Protein AF-R7TIF7-F1 (afdb_monomer_lite)

InterPro domains:
  IPR007759 ASXL, HARE-HTH domain [PF05066] (17-87)
  IPR007759 ASXL, HARE-HTH domain [PS51913] (17-91)
  IPR024811 Polycomb protein ASX/ASX-like [PTHR13578] (11-88)

pLDDT: mean 75.91, std 18.0, range [38.22, 93.62]

Organism: Capitella teleta (NCBI:txid283909)

Structure (mmCIF, N/CA/C/O backbone):
data_AF-R7TIF7-F1
#
_entry.id   AF-R7TIF7-F1
#
loop_
_atom_site.group_PDB
_atom_site.id
_atom_site.type_symbol
_atom_site.label_atom_id
_atom_site.label_alt_id
_atom_site.label_comp_id
_atom_site.label_asym_id
_atom_site.label_entity_id
_atom_site.label_seq_id
_atom_site.pdbx_PDB_ins_code
_atom_site.Cartn_x
_atom_site.Cartn_y
_atom_site.Cartn_z
_atom_site.occupancy
_atom_site.B_iso_or_equiv
_atom_site.auth_seq_id
_atom_site.auth_comp_id
_atom_site.auth_asym_id
_atom_site.a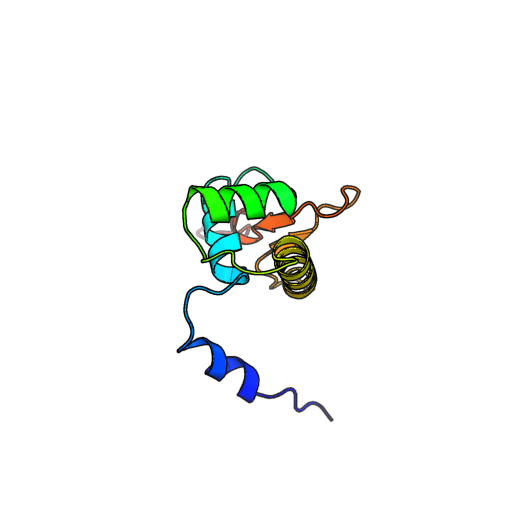uth_atom_id
_atom_site.pdbx_PDB_model_num
ATOM 1 N N . MET A 1 1 ? 29.038 -12.414 1.277 1.00 45.12 1 MET A N 1
ATOM 2 C CA . MET A 1 1 ? 28.401 -11.341 2.071 1.00 45.12 1 MET A CA 1
ATOM 3 C C . MET A 1 1 ? 26.908 -11.377 1.807 1.00 45.12 1 MET A C 1
ATOM 5 O O . MET A 1 1 ? 26.521 -11.004 0.714 1.00 45.12 1 MET A O 1
ATOM 9 N N . GLN A 1 2 ? 26.090 -11.859 2.742 1.00 38.22 2 GLN A N 1
ATOM 10 C CA . GLN A 1 2 ? 24.638 -11.639 2.729 1.00 38.22 2 GLN A CA 1
ATOM 11 C C . GLN A 1 2 ? 24.190 -11.531 4.187 1.00 38.22 2 GLN A C 1
ATOM 13 O O . GLN A 1 2 ? 24.024 -12.531 4.876 1.00 38.22 2 GLN A O 1
ATOM 18 N N . ALA A 1 3 ? 24.118 -10.301 4.684 1.00 45.34 3 ALA A N 1
ATOM 19 C CA . ALA A 1 3 ? 23.619 -9.981 6.014 1.00 45.34 3 ALA A CA 1
ATOM 20 C C . ALA A 1 3 ? 22.576 -8.869 5.870 1.00 45.34 3 ALA A C 1
ATOM 22 O O . ALA A 1 3 ? 22.795 -7.738 6.292 1.00 45.34 3 ALA A O 1
ATOM 23 N N . GLU A 1 4 ? 21.439 -9.176 5.246 1.00 44.75 4 GLU A N 1
ATOM 24 C CA . GLU A 1 4 ? 20.278 -8.282 5.266 1.00 44.75 4 GLU A CA 1
ATOM 25 C C . GLU A 1 4 ? 19.472 -8.508 6.554 1.00 44.75 4 GLU A C 1
ATOM 27 O O . GLU A 1 4 ? 18.540 -9.298 6.647 1.00 44.75 4 GLU A O 1
ATOM 32 N N . SER A 1 5 ? 19.964 -7.840 7.601 1.00 42.50 5 SER A N 1
ATOM 33 C CA . SER A 1 5 ? 19.221 -7.169 8.673 1.00 42.50 5 SER A CA 1
ATOM 34 C C . SER A 1 5 ? 17.869 -7.767 9.116 1.00 42.50 5 SER A C 1
ATOM 36 O O . SER A 1 5 ? 16.785 -7.335 8.730 1.00 42.50 5 SER A O 1
ATOM 38 N N . LEU A 1 6 ? 17.920 -8.635 10.133 1.00 51.50 6 LEU A N 1
ATOM 39 C CA . LEU A 1 6 ? 16.785 -8.954 11.019 1.00 51.50 6 LEU A CA 1
ATOM 40 C C . LEU A 1 6 ? 16.240 -7.729 11.798 1.00 51.50 6 LEU A C 1
ATOM 42 O O . LEU A 1 6 ? 15.205 -7.837 12.464 1.00 51.50 6 LEU A O 1
ATOM 46 N N . LYS A 1 7 ? 16.907 -6.562 11.737 1.00 46.78 7 LYS A N 1
ATOM 47 C CA . LYS A 1 7 ? 16.500 -5.343 12.460 1.00 46.78 7 LYS A CA 1
ATOM 48 C C . LYS A 1 7 ? 15.252 -4.684 11.868 1.00 46.78 7 LYS A C 1
ATOM 50 O O . LYS A 1 7 ? 14.493 -4.075 12.620 1.00 46.78 7 LYS A O 1
ATOM 55 N N . ASP A 1 8 ? 14.956 -4.896 10.589 1.00 47.06 8 ASP A N 1
ATOM 56 C CA . ASP A 1 8 ? 13.777 -4.313 9.933 1.00 47.06 8 ASP A CA 1
ATOM 57 C C . ASP A 1 8 ? 12.466 -5.012 10.325 1.00 47.06 8 ASP A C 1
ATOM 59 O O . ASP A 1 8 ? 11.394 -4.402 10.375 1.00 47.06 8 ASP A O 1
ATOM 63 N N . ARG A 1 9 ? 12.541 -6.297 10.698 1.00 50.03 9 ARG A N 1
ATOM 64 C CA . ARG A 1 9 ? 11.364 -7.107 11.049 1.00 50.03 9 ARG A CA 1
ATOM 65 C C . ARG A 1 9 ? 10.734 -6.695 12.386 1.00 50.03 9 ARG A C 1
ATOM 67 O O . ARG A 1 9 ? 9.528 -6.861 12.563 1.00 50.03 9 ARG A O 1
ATOM 74 N N . ASN A 1 10 ? 11.522 -6.133 13.310 1.00 41.56 10 ASN A N 1
ATOM 75 C CA . ASN A 1 10 ? 11.091 -5.805 14.678 1.00 41.56 10 ASN A CA 1
ATOM 76 C C . ASN A 1 10 ? 10.548 -4.376 14.867 1.00 41.56 10 ASN A C 1
ATOM 78 O O . ASN A 1 10 ? 9.880 -4.113 15.866 1.00 41.56 10 ASN A O 1
ATOM 82 N N . LEU A 1 11 ? 10.726 -3.470 13.899 1.00 48.81 11 LEU A N 1
ATOM 83 C CA . LEU A 1 11 ? 10.076 -2.148 13.924 1.00 48.81 11 LEU A CA 1
ATOM 84 C C . LEU A 1 11 ? 8.566 -2.219 13.614 1.00 48.81 11 LEU A C 1
ATOM 86 O O . LEU A 1 11 ? 7.833 -1.268 13.879 1.00 48.81 11 LEU A O 1
ATOM 90 N N . ARG A 1 12 ? 8.086 -3.365 13.107 1.00 50.69 12 ARG A N 1
ATOM 91 C CA . ARG A 1 12 ? 6.690 -3.612 12.699 1.00 50.69 12 ARG A CA 1
ATOM 92 C C . ARG A 1 12 ? 5.673 -3.690 13.848 1.00 50.69 12 ARG A C 1
ATOM 94 O O . ARG A 1 12 ? 4.486 -3.776 13.572 1.00 50.69 12 ARG A O 1
ATOM 101 N N . LYS A 1 13 ? 6.090 -3.691 15.121 1.00 46.62 13 LYS A N 1
ATOM 102 C CA . LYS A 1 13 ? 5.198 -4.053 16.245 1.00 46.62 13 LYS A CA 1
ATOM 103 C C . LYS A 1 13 ? 4.682 -2.902 17.124 1.00 46.62 13 LYS A C 1
ATOM 105 O O . LYS A 1 13 ? 3.959 -3.189 18.070 1.00 46.62 13 L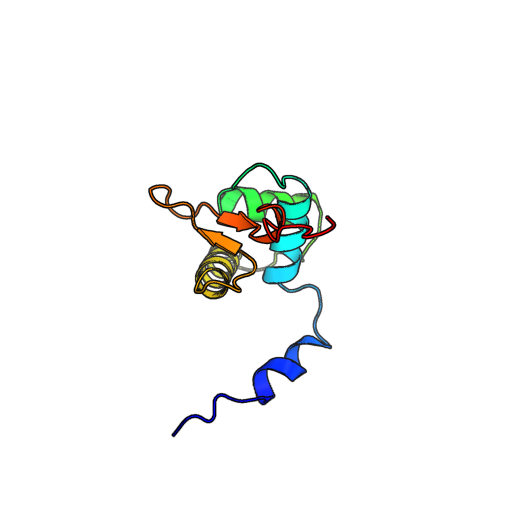YS A O 1
ATOM 110 N N . LYS A 1 14 ? 5.020 -1.624 16.875 1.00 44.62 14 LYS A N 1
ATOM 111 C CA . LYS A 1 14 ? 4.646 -0.522 17.805 1.00 44.62 14 LYS A CA 1
ATOM 112 C C . LYS A 1 14 ? 4.262 0.841 17.200 1.00 44.62 14 LYS A C 1
ATOM 114 O O . LYS A 1 14 ? 4.261 1.832 17.922 1.00 44.62 14 LYS A O 1
ATOM 119 N N . LYS A 1 15 ? 3.923 0.952 15.916 1.00 46.78 15 LYS A N 1
ATOM 120 C CA . LYS A 1 15 ? 3.483 2.238 15.336 1.00 46.78 15 LYS A CA 1
ATOM 121 C C . LYS A 1 15 ? 2.099 2.091 14.729 1.00 46.78 15 LYS A C 1
ATOM 123 O O . LYS A 1 15 ? 1.813 1.055 14.144 1.00 46.78 15 LYS A O 1
ATOM 128 N N . GLY A 1 16 ? 1.263 3.116 14.910 1.00 61.41 16 GLY A N 1
ATOM 129 C CA . GLY A 1 16 ? -0.083 3.186 14.346 1.00 61.41 16 GLY A CA 1
ATOM 130 C C . GLY A 1 16 ? -0.125 2.805 12.864 1.00 61.41 16 GLY A C 1
ATOM 131 O O . GLY A 1 16 ? 0.894 2.839 12.172 1.00 61.41 16 GLY A O 1
ATOM 132 N N . ARG A 1 17 ? -1.322 2.435 12.402 1.00 77.38 17 ARG A N 1
ATOM 133 C CA . ARG A 1 17 ? -1.573 1.786 11.108 1.00 77.38 17 ARG A CA 1
ATOM 134 C C . ARG A 1 17 ? -0.706 2.370 9.981 1.00 77.38 17 ARG A C 1
ATOM 136 O O . ARG A 1 17 ? -0.722 3.576 9.681 1.00 77.38 17 ARG A O 1
ATOM 143 N N . THR A 1 18 ? 0.129 1.515 9.401 1.00 87.38 18 THR A N 1
ATOM 144 C CA . THR A 1 18 ? 1.092 1.906 8.362 1.00 87.38 18 THR A CA 1
ATOM 145 C C . THR A 1 18 ? 0.386 2.161 7.028 1.00 87.38 18 THR A C 1
ATOM 147 O O . THR A 1 18 ? -0.752 1.742 6.826 1.00 87.38 18 THR A O 1
ATOM 150 N N . TRP A 1 19 ? 1.055 2.833 6.083 1.00 88.62 19 TRP A N 1
ATOM 151 C CA . TRP A 1 19 ? 0.519 2.987 4.722 1.00 88.62 19 TRP A CA 1
ATOM 152 C C . TRP A 1 19 ? 0.242 1.632 4.058 1.00 88.62 19 TRP A C 1
ATOM 154 O O . TRP A 1 19 ? -0.758 1.495 3.364 1.00 88.62 19 TRP A O 1
ATOM 164 N N . ALA A 1 20 ? 1.099 0.633 4.292 1.00 89.00 20 ALA A N 1
ATOM 165 C CA . ALA A 1 20 ? 0.933 -0.713 3.752 1.00 89.00 20 ALA A CA 1
ATOM 166 C C . ALA A 1 20 ? -0.332 -1.391 4.292 1.00 89.00 20 ALA A C 1
ATOM 168 O O . ALA A 1 20 ? -1.110 -1.946 3.525 1.00 89.00 20 ALA A O 1
ATOM 169 N N . GLU A 1 21 ? -0.582 -1.307 5.596 1.00 89.00 21 GLU A N 1
ATOM 170 C CA . GLU A 1 21 ? -1.789 -1.885 6.199 1.00 89.00 21 GLU A CA 1
ATOM 171 C C . GLU A 1 21 ? -3.059 -1.153 5.767 1.00 89.00 21 GLU A C 1
ATOM 173 O O . GLU A 1 21 ? -4.054 -1.794 5.446 1.00 89.00 21 GLU A O 1
ATOM 178 N N . ALA A 1 22 ? -3.026 0.180 5.716 1.00 90.88 22 ALA A N 1
ATOM 179 C CA . ALA A 1 22 ? -4.164 0.969 5.256 1.00 90.88 22 ALA A CA 1
ATOM 180 C C . ALA A 1 22 ? -4.499 0.663 3.785 1.00 90.88 22 ALA A C 1
ATOM 182 O O . ALA A 1 22 ? -5.659 0.439 3.451 1.00 90.88 22 ALA A O 1
ATOM 183 N N . ALA A 1 23 ? -3.484 0.571 2.919 1.00 90.88 23 ALA A N 1
ATOM 184 C CA . ALA A 1 23 ? -3.665 0.198 1.517 1.00 90.88 23 ALA A CA 1
ATOM 185 C C . ALA A 1 23 ? -4.143 -1.251 1.349 1.00 90.88 23 ALA A C 1
ATOM 187 O O . ALA A 1 23 ? -4.960 -1.519 0.470 1.00 90.88 23 ALA A O 1
ATOM 188 N N . LYS A 1 24 ? -3.679 -2.176 2.201 1.00 89.12 24 LY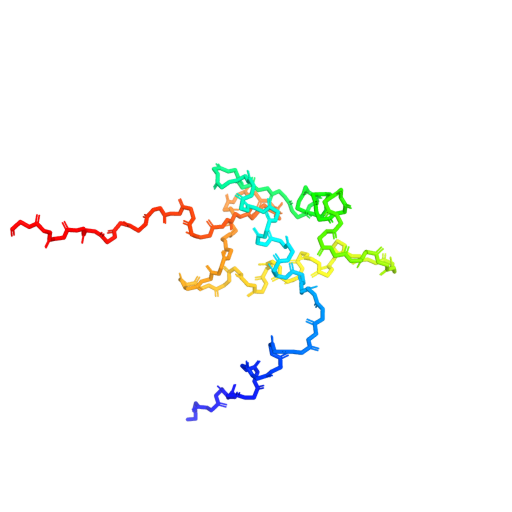S A N 1
ATOM 189 C CA . LYS A 1 24 ? -4.183 -3.554 2.237 1.00 89.12 24 LYS A CA 1
ATOM 190 C C . LYS A 1 24 ? -5.676 -3.569 2.536 1.00 89.12 24 LYS A C 1
ATOM 192 O O . LYS A 1 24 ? -6.426 -4.104 1.738 1.00 89.12 24 LYS A O 1
ATOM 197 N N . LEU A 1 25 ? -6.101 -2.918 3.617 1.00 90.19 25 LEU A N 1
ATOM 198 C CA . LEU A 1 25 ? -7.511 -2.851 4.010 1.00 90.19 25 LEU A CA 1
ATOM 199 C C . LEU A 1 25 ? -8.379 -2.190 2.929 1.00 90.19 25 LEU A C 1
ATOM 201 O O . LEU A 1 25 ? -9.472 -2.670 2.644 1.00 90.19 25 LEU A O 1
ATOM 205 N N . ALA A 1 26 ? -7.881 -1.124 2.294 1.00 91.00 26 ALA A N 1
ATOM 206 C CA . ALA A 1 26 ? -8.571 -0.468 1.187 1.00 91.00 26 ALA A CA 1
ATOM 207 C C . ALA A 1 26 ? -8.792 -1.420 -0.000 1.00 91.00 26 ALA A C 1
ATOM 209 O O . ALA A 1 26 ? -9.897 -1.499 -0.530 1.00 91.00 26 ALA A O 1
ATOM 210 N N . LEU A 1 27 ? -7.767 -2.181 -0.390 1.00 89.69 27 LEU A N 1
ATOM 211 C CA . LEU A 1 27 ? -7.862 -3.144 -1.489 1.00 89.69 27 LEU A CA 1
ATOM 212 C C . LEU A 1 27 ? -8.592 -4.442 -1.095 1.00 89.69 27 LEU A C 1
ATOM 214 O O . LEU A 1 27 ? -9.174 -5.086 -1.960 1.00 89.69 27 LEU A O 1
ATOM 218 N N . GLU A 1 28 ? -8.617 -4.825 0.186 1.00 88.31 28 GLU A N 1
ATOM 219 C CA . GLU A 1 28 ? -9.390 -5.976 0.687 1.00 88.31 28 GLU A CA 1
ATOM 220 C C . GLU A 1 28 ? -10.901 -5.760 0.534 1.00 88.31 28 GLU A C 1
ATOM 222 O O . GLU A 1 28 ? -11.639 -6.731 0.383 1.00 88.31 28 GLU A O 1
ATOM 227 N N . LYS A 1 29 ? -11.364 -4.502 0.502 1.00 86.25 29 LYS A N 1
ATOM 228 C CA . LYS A 1 29 ? -12.754 -4.165 0.148 1.00 86.25 29 LYS A CA 1
ATOM 229 C C . LYS A 1 29 ? -13.062 -4.381 -1.333 1.00 86.25 29 LYS A C 1
ATOM 231 O O . LYS A 1 29 ? -14.205 -4.657 -1.688 1.00 86.25 29 LYS A O 1
ATOM 236 N N . TYR A 1 30 ? -12.046 -4.284 -2.187 1.00 85.25 30 TYR A N 1
ATOM 237 C CA . TYR A 1 30 ? -12.159 -4.399 -3.639 1.00 85.25 30 TYR A CA 1
ATOM 238 C C . TYR A 1 30 ? -11.208 -5.477 -4.182 1.00 85.25 30 TYR A C 1
ATOM 240 O O . TYR A 1 30 ? -10.377 -5.193 -5.045 1.00 85.25 30 TYR A O 1
ATOM 248 N N . PRO A 1 31 ? -11.321 -6.741 -3.725 1.00 74.81 31 PRO A N 1
ATOM 249 C CA . PRO A 1 31 ? -10.319 -7.770 -4.007 1.00 74.81 31 PRO A CA 1
ATOM 250 C C . PRO A 1 31 ? -10.182 -8.063 -5.508 1.00 74.81 31 PRO A C 1
ATOM 252 O O . PRO A 1 31 ? -9.099 -8.379 -5.986 1.00 74.81 31 PRO A O 1
ATOM 255 N N . LYS A 1 32 ? -11.264 -7.885 -6.276 1.00 76.69 32 LYS A N 1
ATOM 256 C CA . LYS A 1 32 ? -11.313 -8.138 -7.725 1.00 76.69 32 LYS A CA 1
ATOM 257 C C . LYS A 1 32 ? -10.870 -6.950 -8.586 1.00 76.69 32 LYS A C 1
ATOM 259 O O . LYS A 1 32 ? -10.844 -7.078 -9.808 1.00 76.69 32 LYS A O 1
ATOM 264 N N . THR A 1 33 ? -10.530 -5.812 -7.981 1.00 83.75 33 THR A N 1
ATOM 265 C CA . THR A 1 33 ? -10.261 -4.571 -8.712 1.00 83.75 33 THR A CA 1
ATOM 266 C C . THR A 1 33 ? -8.899 -4.019 -8.325 1.00 83.75 33 THR A C 1
ATOM 268 O O . THR A 1 33 ? -8.655 -3.653 -7.180 1.00 83.75 33 THR A O 1
ATOM 271 N N . ALA A 1 34 ? -8.000 -3.916 -9.302 1.00 87.62 34 ALA A N 1
ATOM 272 C CA . ALA A 1 34 ? -6.787 -3.133 -9.125 1.00 87.62 34 ALA A CA 1
ATOM 273 C C . ALA A 1 34 ? -7.146 -1.640 -9.162 1.00 87.62 34 ALA A C 1
ATOM 275 O O . ALA A 1 34 ? -7.792 -1.182 -10.105 1.00 87.62 34 ALA A O 1
ATOM 276 N N . MET A 1 35 ? -6.715 -0.892 -8.151 1.00 92.44 35 MET A N 1
ATOM 277 C CA . MET A 1 35 ? -7.044 0.521 -7.966 1.00 92.44 35 MET A CA 1
ATOM 278 C C . MET A 1 35 ? -5.794 1.383 -8.135 1.00 92.44 35 MET A C 1
ATOM 280 O O . MET A 1 35 ? -4.668 0.965 -7.849 1.00 92.44 35 MET A O 1
ATOM 284 N N . SER A 1 36 ? -5.962 2.609 -8.615 1.00 93.62 36 SER A N 1
ATOM 285 C CA . SER A 1 36 ? -4.872 3.580 -8.662 1.00 93.62 36 SER A CA 1
ATOM 286 C C . SER A 1 36 ? -4.454 4.020 -7.258 1.00 93.62 36 SER A C 1
ATOM 288 O O . SER A 1 36 ? -5.250 4.039 -6.324 1.00 93.62 36 SER A O 1
ATOM 290 N N . HIS A 1 37 ? -3.205 4.457 -7.099 1.00 91.88 37 HIS A N 1
ATOM 291 C CA . HIS A 1 37 ? -2.726 5.065 -5.852 1.00 91.88 37 HIS A CA 1
ATOM 292 C C . HIS A 1 37 ? -3.601 6.246 -5.390 1.00 91.88 37 HIS A C 1
ATOM 294 O O . HIS A 1 37 ? -3.682 6.501 -4.194 1.00 91.88 37 HIS A O 1
ATOM 300 N N . LYS A 1 38 ? -4.285 6.947 -6.307 1.00 92.81 38 LYS A N 1
ATOM 301 C CA . LYS A 1 38 ? -5.259 7.997 -5.968 1.00 92.81 38 LYS A CA 1
ATOM 302 C C . LYS A 1 38 ? -6.530 7.420 -5.353 1.00 92.81 38 LYS A C 1
ATOM 304 O O . LYS A 1 38 ? -6.971 7.907 -4.321 1.00 92.81 38 LYS A O 1
ATOM 309 N N . GLU A 1 39 ? -7.084 6.378 -5.959 1.00 92.94 39 GLU A N 1
ATOM 310 C CA . GLU A 1 39 ? -8.277 5.697 -5.448 1.00 92.94 39 GLU A CA 1
ATOM 311 C C . GLU A 1 39 ? -7.995 5.012 -4.107 1.00 92.94 39 GLU A C 1
ATOM 313 O O . GLU A 1 39 ? -8.775 5.151 -3.172 1.00 92.94 39 GLU A O 1
ATOM 318 N N . ILE A 1 40 ? -6.838 4.361 -3.963 1.00 92.69 40 ILE A N 1
ATOM 319 C CA . ILE A 1 40 ? -6.409 3.771 -2.687 1.00 92.69 40 ILE A CA 1
ATOM 320 C C . ILE A 1 40 ? -6.295 4.860 -1.612 1.00 92.69 40 ILE A C 1
ATOM 322 O O . ILE A 1 40 ? -6.764 4.662 -0.494 1.00 92.69 40 ILE A O 1
ATOM 326 N N . LEU A 1 41 ? -5.711 6.022 -1.937 1.00 92.31 41 LEU A N 1
ATOM 327 C CA . LEU A 1 41 ? -5.637 7.145 -0.997 1.00 92.31 41 LEU A CA 1
ATOM 328 C C . LEU A 1 41 ? -7.030 7.636 -0.591 1.00 92.31 41 LEU A C 1
ATOM 330 O O . LEU A 1 41 ? -7.250 7.915 0.585 1.00 92.31 41 LEU A O 1
ATOM 334 N N . HIS A 1 42 ? -7.949 7.730 -1.553 1.00 92.19 42 HIS A N 1
ATOM 335 C CA . HIS A 1 42 ? -9.321 8.162 -1.312 1.00 92.19 42 HIS A CA 1
ATOM 336 C C . HIS A 1 42 ? -10.039 7.218 -0.347 1.00 92.19 42 HIS A C 1
ATOM 338 O O . HIS A 1 42 ? -10.542 7.673 0.672 1.00 92.19 42 HIS A O 1
ATOM 344 N N . VAL A 1 43 ? -9.969 5.905 -0.582 1.00 92.38 43 VAL A N 1
ATOM 345 C CA . VAL A 1 43 ? -10.563 4.908 0.323 1.00 92.38 43 VAL A CA 1
ATOM 346 C C . VAL A 1 43 ? -9.936 4.989 1.716 1.00 92.38 43 VAL A C 1
ATOM 348 O O . VAL A 1 43 ? -10.653 4.952 2.706 1.00 92.38 43 VAL A O 1
ATOM 351 N N . ILE A 1 44 ? -8.611 5.152 1.828 1.00 91.12 44 ILE A N 1
ATOM 352 C CA . ILE A 1 44 ? -7.944 5.323 3.133 1.00 91.12 44 ILE A CA 1
ATOM 353 C C . ILE A 1 44 ? -8.474 6.554 3.881 1.00 91.12 44 ILE A C 1
ATOM 355 O O . ILE A 1 44 ? -8.619 6.494 5.105 1.00 91.12 44 ILE A O 1
ATOM 359 N N . GLN A 1 45 ? -8.748 7.643 3.160 1.00 90.25 45 GLN A N 1
ATOM 360 C CA . GLN A 1 45 ? -9.291 8.881 3.714 1.00 90.25 45 GLN A CA 1
ATOM 361 C C . GLN A 1 45 ? -10.752 8.725 4.147 1.00 90.25 45 GLN A C 1
ATOM 363 O O . GLN A 1 45 ? -11.083 9.112 5.267 1.00 90.25 45 GLN A O 1
ATOM 368 N N . GLU A 1 46 ? -11.606 8.177 3.281 1.00 91.44 46 GLU A N 1
ATOM 369 C CA . GLU A 1 46 ? -13.038 7.985 3.549 1.00 91.44 46 GLU A CA 1
ATOM 370 C C . GLU A 1 46 ? -13.266 7.016 4.709 1.00 91.44 46 GLU A C 1
ATOM 372 O O . GLU A 1 46 ? -14.032 7.285 5.629 1.00 91.44 46 GLU A O 1
ATOM 377 N N . GLU A 1 47 ? -12.523 5.914 4.719 1.00 89.25 47 GLU A N 1
ATOM 378 C CA . GLU A 1 47 ? -12.630 4.866 5.734 1.00 89.25 47 GLU A CA 1
ATOM 379 C C . GLU A 1 47 ? -11.842 5.187 7.008 1.00 89.25 47 GLU A C 1
ATOM 381 O O . GLU A 1 47 ? -11.746 4.356 7.913 1.00 89.25 47 GLU A O 1
ATOM 386 N N . SER A 1 48 ? -11.225 6.374 7.071 1.00 88.44 48 SER A N 1
ATOM 387 C CA . SER A 1 48 ? -10.375 6.809 8.184 1.00 88.44 48 SER A CA 1
ATOM 388 C C . SER A 1 48 ? -9.342 5.743 8.588 1.00 88.44 48 SER A C 1
ATOM 390 O O . SER A 1 48 ? -9.017 5.559 9.763 1.00 88.44 48 SER A O 1
ATOM 392 N N . LEU A 1 49 ? -8.806 5.006 7.603 1.00 87.31 49 LEU A N 1
ATOM 393 C CA . LEU A 1 49 ? -7.846 3.921 7.838 1.00 87.31 49 LEU A CA 1
ATOM 394 C C . LEU A 1 49 ? -6.480 4.459 8.249 1.00 87.31 49 LEU A C 1
ATOM 396 O O . LEU A 1 49 ? -5.678 3.722 8.815 1.00 87.31 49 LEU A O 1
ATOM 400 N N . LYS A 1 50 ? -6.177 5.719 7.953 1.00 85.88 50 LYS A N 1
ATOM 401 C CA . LYS A 1 50 ? -4.948 6.375 8.382 1.00 85.88 50 LYS A CA 1
ATOM 402 C C . LYS A 1 50 ? -5.187 7.870 8.500 1.00 85.88 50 LYS A C 1
ATOM 404 O O . LYS A 1 50 ? -5.855 8.446 7.653 1.00 85.88 50 LYS A O 1
ATOM 409 N N . GLU A 1 51 ? -4.578 8.501 9.499 1.00 83.12 51 GLU A N 1
ATOM 410 C CA . GLU A 1 51 ? -4.524 9.959 9.558 1.00 83.12 51 GLU A CA 1
ATOM 411 C C . GLU A 1 51 ? -3.699 10.502 8.392 1.00 83.12 51 GLU A C 1
ATOM 413 O O . GLU A 1 51 ? -2.512 10.192 8.231 1.00 83.12 51 GLU A O 1
ATOM 418 N N . ILE A 1 52 ? -4.351 11.312 7.568 1.00 83.19 52 ILE A N 1
ATOM 419 C CA . ILE A 1 52 ? -3.751 11.955 6.412 1.00 83.19 52 ILE A CA 1
ATOM 420 C C . ILE A 1 52 ? -3.506 13.415 6.794 1.00 83.19 52 ILE A C 1
ATOM 422 O O . ILE A 1 52 ? -4.411 14.240 6.755 1.00 83.19 52 ILE A O 1
ATOM 426 N N . SER A 1 53 ? -2.282 13.726 7.220 1.00 73.56 53 SER A N 1
ATOM 427 C CA . SER A 1 53 ? -1.864 15.083 7.592 1.00 73.56 53 SER A CA 1
ATOM 428 C C . SER A 1 53 ? -0.538 15.433 6.911 1.00 73.56 53 SER A C 1
ATOM 430 O O . SER A 1 53 ? 0.348 14.581 6.797 1.00 73.56 53 SER A O 1
ATOM 432 N N . GLY A 1 54 ? -0.403 16.673 6.429 1.00 70.62 54 GLY A N 1
ATOM 433 C CA . GLY A 1 54 ? 0.799 17.187 5.759 1.00 70.62 54 GLY A CA 1
ATOM 434 C C . GLY A 1 54 ? 0.699 17.314 4.231 1.00 70.62 54 GLY A C 1
ATOM 435 O O . GLY A 1 54 ? -0.360 17.143 3.633 1.00 70.62 54 GLY A O 1
ATOM 436 N N . THR A 1 55 ? 1.823 17.654 3.590 1.00 63.75 55 THR A N 1
ATOM 437 C CA . THR A 1 55 ? 1.841 18.219 2.228 1.00 63.75 55 THR A CA 1
ATOM 438 C C . THR A 1 55 ? 1.830 17.214 1.071 1.00 63.75 55 THR A C 1
ATOM 440 O O . THR A 1 55 ? 1.475 17.620 -0.029 1.00 63.75 55 THR A O 1
ATOM 443 N N . THR A 1 56 ? 2.160 15.922 1.244 1.00 80.88 56 THR A N 1
ATOM 444 C CA . THR A 1 56 ? 2.137 14.950 0.113 1.00 80.88 56 THR A CA 1
ATOM 445 C C . THR A 1 56 ? 1.837 13.478 0.491 1.00 80.88 56 THR A C 1
ATOM 447 O O . THR A 1 56 ? 2.611 12.570 0.176 1.00 80.88 56 THR A O 1
ATOM 450 N N . PRO A 1 57 ? 0.672 13.165 1.091 1.00 86.19 57 PRO A N 1
ATOM 451 C CA . PRO A 1 57 ? 0.296 11.786 1.440 1.00 86.19 57 PRO A CA 1
ATOM 452 C C . PRO A 1 57 ? 0.232 10.830 0.233 1.00 86.19 57 PRO A C 1
ATOM 454 O O . PRO A 1 57 ? 0.590 9.657 0.344 1.00 86.19 57 PRO A O 1
ATOM 457 N N . LEU A 1 58 ? -0.141 11.340 -0.945 1.00 89.12 58 LEU A N 1
ATOM 458 C CA . LEU A 1 58 ? -0.176 10.575 -2.194 1.00 89.12 58 LEU A CA 1
ATOM 459 C C . LEU A 1 58 ? 1.212 10.073 -2.616 1.00 89.12 58 LEU A C 1
ATOM 461 O O . LEU A 1 58 ? 1.347 8.942 -3.084 1.00 89.12 58 LEU A O 1
ATOM 465 N N . ALA A 1 59 ? 2.247 10.898 -2.436 1.00 89.25 59 ALA A N 1
ATOM 466 C CA . ALA A 1 59 ? 3.619 10.531 -2.771 1.00 89.25 59 ALA A CA 1
ATOM 467 C C . ALA A 1 59 ? 4.138 9.450 -1.816 1.00 89.25 59 ALA A C 1
ATOM 469 O O . ALA A 1 59 ? 4.726 8.468 -2.269 1.00 89.25 59 ALA A O 1
ATOM 470 N N . CYS A 1 60 ? 3.851 9.584 -0.515 1.00 88.44 60 CYS A N 1
ATOM 471 C CA . CYS A 1 60 ? 4.194 8.573 0.486 1.00 88.44 60 CYS A CA 1
ATOM 472 C C . CYS A 1 60 ? 3.518 7.230 0.193 1.00 88.44 60 CYS A C 1
ATOM 474 O O . CYS A 1 60 ? 4.178 6.189 0.218 1.00 88.44 60 CYS A O 1
ATOM 476 N N . LEU A 1 61 ? 2.220 7.251 -0.122 1.00 90.94 61 LEU A N 1
ATOM 477 C CA . LEU A 1 61 ? 1.478 6.050 -0.486 1.00 90.94 61 LEU A CA 1
ATOM 478 C C . LEU A 1 61 ? 2.052 5.406 -1.753 1.00 90.94 61 LEU A C 1
ATOM 480 O O . LEU A 1 61 ? 2.332 4.210 -1.753 1.00 90.94 61 LEU A O 1
ATOM 484 N N . ASN A 1 62 ? 2.264 6.185 -2.815 1.00 91.44 62 ASN A N 1
ATOM 485 C CA . ASN A 1 62 ? 2.769 5.658 -4.081 1.00 91.44 62 ASN A CA 1
ATOM 486 C C . ASN A 1 62 ? 4.184 5.073 -3.941 1.00 91.44 62 ASN A C 1
ATOM 488 O O . ASN A 1 62 ? 4.450 3.989 -4.455 1.00 91.44 62 ASN A O 1
ATOM 492 N N . A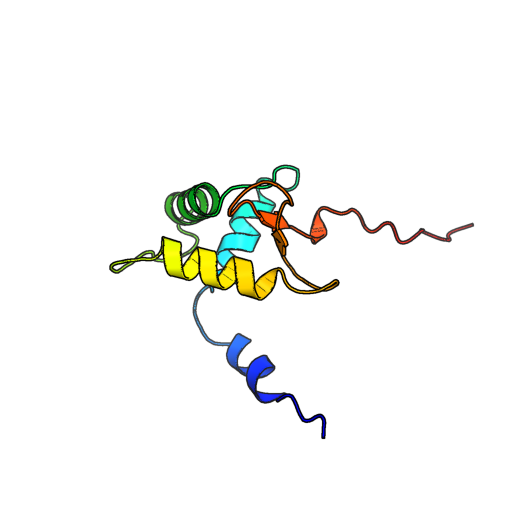LA A 1 63 ? 5.075 5.742 -3.203 1.00 90.12 63 ALA A N 1
ATOM 493 C CA . ALA A 1 63 ? 6.412 5.223 -2.917 1.00 90.12 63 ALA A CA 1
ATOM 494 C C . ALA A 1 63 ? 6.354 3.902 -2.133 1.00 90.12 63 ALA A C 1
ATOM 496 O O . ALA A 1 63 ? 7.061 2.951 -2.468 1.00 90.12 63 ALA A O 1
ATOM 497 N N . MET A 1 64 ? 5.470 3.815 -1.133 1.00 90.69 64 MET A N 1
ATOM 498 C CA . MET A 1 64 ? 5.249 2.589 -0.366 1.00 90.69 64 MET A CA 1
ATOM 499 C C . MET A 1 64 ? 4.707 1.455 -1.249 1.00 90.69 64 MET A C 1
ATOM 501 O O . MET A 1 64 ? 5.250 0.350 -1.198 1.00 90.69 64 MET A O 1
ATOM 505 N N . LEU A 1 65 ? 3.694 1.715 -2.084 1.00 91.62 65 LEU A N 1
ATOM 506 C CA . LEU A 1 65 ? 3.114 0.721 -3.000 1.00 91.62 65 LEU A CA 1
ATOM 507 C C . LEU A 1 65 ? 4.159 0.200 -3.993 1.00 91.62 65 LEU A C 1
ATOM 509 O O . LEU A 1 65 ? 4.270 -1.004 -4.220 1.00 91.62 65 LEU A O 1
ATOM 513 N N . HIS A 1 66 ? 4.981 1.095 -4.541 1.00 90.12 66 HIS A N 1
ATOM 514 C CA . HIS A 1 66 ? 6.063 0.727 -5.452 1.00 90.12 66 HIS A CA 1
ATOM 515 C C . HIS A 1 66 ? 7.160 -0.098 -4.761 1.00 90.12 66 HIS A C 1
ATOM 517 O O . HIS A 1 66 ? 7.686 -1.035 -5.354 1.00 90.12 66 HIS A O 1
ATOM 523 N N . ALA A 1 67 ? 7.486 0.200 -3.500 1.00 87.38 67 ALA A N 1
ATOM 524 C CA . ALA A 1 67 ? 8.455 -0.577 -2.723 1.00 87.38 67 ALA A CA 1
ATOM 525 C C . ALA A 1 67 ? 7.931 -1.976 -2.344 1.00 87.38 67 ALA A C 1
ATOM 527 O O . ALA A 1 67 ? 8.687 -2.941 -2.382 1.00 87.38 67 ALA A O 1
ATOM 528 N N . ASN A 1 68 ? 6.638 -2.094 -2.024 1.00 85.50 68 ASN A N 1
ATOM 529 C CA . ASN A 1 68 ? 5.996 -3.340 -1.578 1.00 85.50 68 ASN A CA 1
ATOM 530 C C . ASN A 1 68 ? 5.358 -4.153 -2.722 1.00 85.50 68 ASN A C 1
ATOM 532 O O . ASN A 1 68 ? 4.578 -5.065 -2.452 1.00 85.50 68 ASN A O 1
ATOM 536 N N . SER A 1 69 ? 5.667 -3.816 -3.979 1.00 86.19 69 SER A N 1
ATOM 537 C CA . SER A 1 69 ? 5.247 -4.562 -5.177 1.00 86.19 69 SER A CA 1
ATOM 538 C C . SER A 1 69 ? 6.401 -5.237 -5.925 1.00 86.19 69 SER A C 1
ATOM 540 O O . SER A 1 69 ? 6.227 -5.731 -7.040 1.00 86.19 69 SER A O 1
ATOM 542 N N . ARG A 1 70 ? 7.600 -5.249 -5.330 1.00 79.81 70 ARG A N 1
ATOM 543 C CA . ARG A 1 70 ? 8.810 -5.849 -5.902 1.00 79.81 70 ARG A CA 1
ATOM 544 C C . ARG A 1 70 ? 9.029 -7.255 -5.343 1.00 79.81 70 ARG A C 1
ATOM 546 O O . ARG A 1 70 ? 9.533 -7.398 -4.236 1.00 79.81 70 ARG A O 1
ATOM 553 N N . GLY A 1 71 ? 8.709 -8.280 -6.132 1.00 72.75 71 GLY A N 1
ATOM 554 C CA . GLY A 1 71 ? 9.009 -9.683 -5.815 1.00 72.75 71 GLY A CA 1
ATOM 555 C C . GLY A 1 71 ? 7.779 -10.589 -5.812 1.00 72.75 71 GLY A C 1
ATOM 556 O O . GLY A 1 71 ? 6.651 -10.105 -5.751 1.00 72.75 71 GLY A O 1
ATOM 557 N N . GLN A 1 72 ? 8.010 -11.902 -5.879 1.00 67.75 72 GLN A N 1
ATOM 558 C CA . GLN A 1 72 ? 6.950 -12.918 -5.915 1.00 67.75 72 GLN A CA 1
ATOM 559 C C . GLN A 1 72 ? 6.174 -13.029 -4.593 1.00 67.75 72 GLN A C 1
ATOM 561 O O . GLN A 1 72 ? 4.995 -13.332 -4.638 1.00 67.75 72 GLN A O 1
ATOM 566 N N . ASP A 1 73 ? 6.771 -12.684 -3.449 1.00 73.88 73 ASP A N 1
ATOM 567 C CA . ASP A 1 73 ? 6.091 -12.646 -2.139 1.00 73.88 73 ASP A CA 1
ATOM 568 C C . ASP A 1 73 ? 5.574 -11.243 -1.764 1.00 73.88 73 ASP A C 1
ATOM 570 O O . ASP A 1 73 ? 5.379 -10.908 -0.591 1.00 73.88 73 ASP A O 1
ATOM 574 N N . SER A 1 74 ? 5.404 -10.367 -2.757 1.00 82.75 74 SER A N 1
ATOM 575 C CA . SER A 1 74 ? 4.923 -9.006 -2.521 1.00 82.75 74 SER A CA 1
ATOM 576 C C . SER A 1 74 ? 3.456 -8.994 -2.114 1.00 82.75 74 SER A C 1
ATOM 578 O O . SER A 1 74 ? 2.622 -9.657 -2.721 1.00 82.75 74 SER A O 1
ATOM 580 N N . MET A 1 75 ? 3.110 -8.156 -1.135 1.00 83.94 75 MET A N 1
ATOM 581 C CA . MET A 1 75 ? 1.715 -7.979 -0.715 1.00 83.94 75 MET A CA 1
ATOM 582 C C . MET A 1 75 ? 0.864 -7.312 -1.805 1.00 83.94 75 MET A C 1
ATOM 584 O O . MET A 1 75 ? -0.329 -7.598 -1.937 1.00 83.94 75 MET A O 1
ATOM 588 N N . PHE A 1 76 ? 1.487 -6.438 -2.598 1.00 89.31 76 PHE A N 1
ATOM 589 C CA . PHE A 1 76 ? 0.852 -5.753 -3.714 1.00 89.31 76 PHE A CA 1
ATOM 590 C C . PHE A 1 76 ? 1.464 -6.195 -5.038 1.00 89.31 76 PHE A C 1
ATOM 592 O O . PHE A 1 76 ? 2.642 -6.530 -5.106 1.00 89.31 76 PHE A O 1
ATOM 599 N N . TYR A 1 77 ? 0.693 -6.112 -6.115 1.00 88.69 77 TYR A N 1
ATOM 600 C CA . TYR A 1 77 ? 1.215 -6.190 -7.475 1.00 88.69 77 TYR A CA 1
ATOM 601 C C . TYR A 1 77 ? 0.922 -4.888 -8.213 1.00 88.69 77 TYR A C 1
ATOM 603 O O . TYR A 1 77 ? -0.083 -4.222 -7.956 1.00 88.69 77 TYR A O 1
ATOM 611 N N . LYS A 1 78 ? 1.807 -4.516 -9.139 1.00 88.88 78 LYS A N 1
ATOM 612 C CA . LYS A 1 78 ? 1.598 -3.386 -10.044 1.00 88.88 78 LYS A CA 1
ATOM 613 C C . LYS A 1 78 ? 1.033 -3.898 -11.363 1.00 88.88 78 LYS A C 1
ATOM 615 O O . LYS A 1 78 ? 1.584 -4.825 -11.952 1.00 88.88 78 LYS A O 1
ATOM 620 N N . VAL A 1 79 ? -0.029 -3.265 -11.854 1.00 88.81 79 VAL A N 1
ATOM 621 C CA . VAL A 1 79 ? -0.606 -3.608 -13.159 1.00 88.81 79 VAL A CA 1
ATOM 622 C C . VAL A 1 79 ? 0.322 -3.117 -14.272 1.00 88.81 79 VAL A C 1
ATOM 624 O O . VAL A 1 79 ? 0.580 -1.918 -14.405 1.00 88.81 79 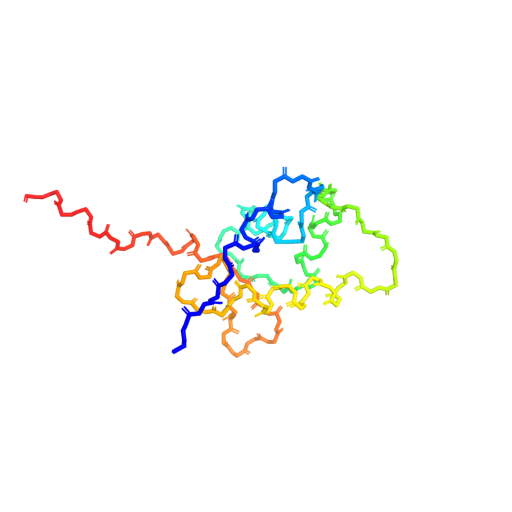VAL A O 1
ATOM 627 N N . ALA A 1 80 ? 0.831 -4.044 -15.086 1.00 83.56 80 ALA A N 1
ATOM 628 C CA . ALA A 1 80 ? 1.610 -3.704 -16.272 1.00 83.56 80 ALA A CA 1
ATOM 629 C C . ALA A 1 80 ? 0.749 -2.902 -17.265 1.00 83.56 80 ALA A C 1
ATOM 631 O O . ALA A 1 80 ? -0.434 -3.179 -17.448 1.00 83.56 80 ALA A O 1
ATOM 632 N N . GLY A 1 81 ? 1.327 -1.868 -17.881 1.00 84.56 81 GLY A N 1
ATOM 633 C CA . GLY A 1 81 ? 0.611 -0.996 -18.822 1.00 84.56 81 GLY A CA 1
ATOM 634 C C . GLY A 1 81 ? -0.314 0.048 -18.180 1.00 84.56 81 GLY A C 1
ATOM 635 O O . GLY A 1 81 ? -0.871 0.870 -18.903 1.00 84.56 81 GLY A O 1
ATOM 636 N N . ARG A 1 82 ? -0.456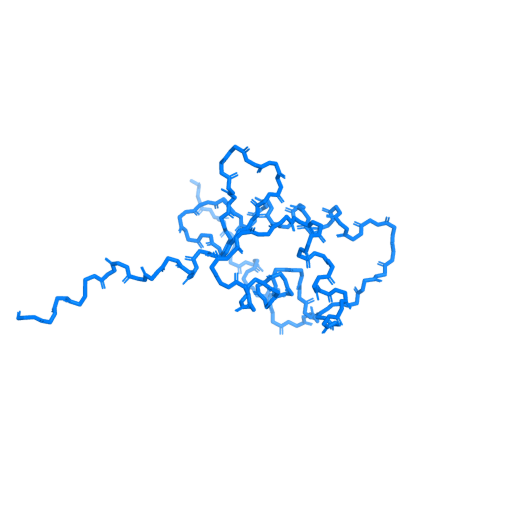 0.080 -16.844 1.00 83.69 82 ARG A N 1
ATOM 637 C CA . ARG A 1 82 ? -1.204 1.132 -16.133 1.00 83.69 82 ARG A CA 1
ATOM 638 C C . ARG A 1 82 ? -0.343 1.811 -15.069 1.00 83.69 82 ARG A C 1
ATOM 640 O O . ARG A 1 82 ? 0.097 1.200 -14.095 1.00 83.69 82 ARG A O 1
ATOM 647 N N . SER A 1 83 ? -0.097 3.106 -15.247 1.00 83.44 83 SER A N 1
ATOM 648 C CA . SER A 1 83 ? 0.744 3.883 -14.335 1.00 83.44 83 SER A CA 1
ATOM 649 C C . SER A 1 83 ? 0.091 4.042 -12.966 1.00 83.44 83 SER A C 1
ATOM 651 O O . SER A 1 83 ? -0.956 4.666 -12.824 1.00 83.44 83 SER A O 1
ATOM 653 N N . GLY A 1 84 ? 0.751 3.500 -11.941 1.00 86.75 84 GLY A N 1
ATOM 654 C CA . GLY A 1 84 ? 0.352 3.678 -10.550 1.00 86.75 84 GLY A CA 1
ATOM 655 C C . GLY A 1 84 ? -0.946 2.967 -10.168 1.00 86.75 84 GLY A C 1
ATOM 656 O O . GLY A 1 84 ? -1.609 3.425 -9.241 1.00 86.75 84 GLY A O 1
ATOM 657 N N . VAL A 1 85 ? -1.299 1.894 -10.878 1.00 91.81 85 VAL A N 1
ATOM 658 C CA . VAL A 1 85 ? -2.400 0.989 -10.531 1.00 91.81 85 VAL A CA 1
ATOM 659 C C . VAL A 1 85 ? -1.835 -0.234 -9.820 1.00 91.81 85 VAL A C 1
ATOM 661 O O . VAL A 1 85 ? -0.912 -0.881 -10.325 1.00 91.81 85 VAL A O 1
ATOM 664 N N . TYR A 1 86 ? -2.397 -0.532 -8.653 1.00 91.25 86 TYR A N 1
ATOM 665 C CA . TYR A 1 86 ? -1.950 -1.590 -7.761 1.00 91.25 86 TYR A CA 1
ATOM 666 C C . TYR A 1 86 ? -3.128 -2.459 -7.317 1.00 91.25 86 TYR A C 1
ATOM 668 O O . TYR A 1 86 ? -4.255 -1.985 -7.185 1.00 91.25 86 TYR A O 1
ATOM 676 N N . GLY A 1 87 ? -2.864 -3.737 -7.075 1.00 90.06 87 GLY A N 1
ATOM 677 C CA . GLY A 1 87 ? -3.834 -4.675 -6.516 1.00 90.06 87 GLY A CA 1
ATOM 678 C C . GLY A 1 87 ? -3.199 -5.567 -5.455 1.00 90.06 87 GLY A C 1
ATOM 679 O O . GLY A 1 87 ? -1.989 -5.514 -5.229 1.00 90.06 87 GLY A O 1
ATOM 680 N N . LEU A 1 88 ? -4.017 -6.382 -4.792 1.00 88.94 88 LEU A N 1
ATOM 681 C CA . LEU A 1 88 ? -3.557 -7.328 -3.776 1.00 88.94 88 LEU A CA 1
ATOM 682 C C . LEU A 1 88 ? -3.163 -8.669 -4.376 1.00 88.94 88 LEU A C 1
ATOM 684 O O . LEU A 1 88 ? -3.949 -9.296 -5.085 1.00 88.94 88 LEU A O 1
ATOM 688 N N . MET A 1 89 ? -1.975 -9.149 -4.017 1.00 78.56 89 MET A N 1
ATOM 689 C CA . MET A 1 89 ? -1.475 -10.439 -4.495 1.00 78.56 89 MET A CA 1
ATOM 690 C C . MET A 1 89 ? -2.293 -11.615 -3.932 1.00 78.56 89 MET A C 1
ATOM 692 O O . MET A 1 89 ? -2.514 -12.593 -4.633 1.00 78.56 89 MET A O 1
ATOM 696 N N . VAL A 1 90 ? -2.874 -11.458 -2.732 1.00 70.50 90 VAL A N 1
ATOM 697 C CA . VAL A 1 90 ? -3.767 -12.447 -2.088 1.00 70.50 90 VAL A CA 1
ATOM 698 C C . VAL A 1 90 ? -5.092 -12.689 -2.825 1.00 70.50 90 VAL A C 1
ATOM 700 O O . VAL A 1 90 ? -5.794 -13.641 -2.500 1.00 70.50 90 VAL A O 1
ATOM 703 N N . SER A 1 91 ? -5.452 -11.853 -3.810 1.00 56.78 91 SER A N 1
ATOM 704 C CA . SER A 1 91 ? -6.598 -12.132 -4.688 1.00 56.78 91 SER A CA 1
ATOM 705 C C . SER A 1 91 ? -6.247 -13.050 -5.861 1.00 56.78 91 SER A C 1
ATOM 707 O O . SER A 1 91 ? -7.147 -13.410 -6.621 1.00 56.78 91 SER A O 1
ATOM 709 N N . MET A 1 92 ? -4.984 -13.451 -6.028 1.00 52.16 92 MET A N 1
ATOM 710 C CA . MET A 1 92 ? -4.701 -14.691 -6.738 1.00 52.16 92 MET A CA 1
ATOM 711 C C . MET A 1 92 ? -5.140 -15.799 -5.782 1.00 52.16 92 MET A C 1
ATOM 713 O O . MET A 1 92 ? -4.457 -16.000 -4.774 1.00 52.16 92 MET A O 1
ATOM 717 N N . PRO A 1 93 ? -6.292 -16.468 -6.005 1.00 48.56 93 PRO A N 1
ATOM 718 C CA . PRO A 1 93 ? -6.602 -17.645 -5.220 1.00 48.56 93 PRO A CA 1
ATOM 719 C C . PRO A 1 93 ? -5.383 -18.543 -5.345 1.00 48.56 93 PRO A C 1
ATOM 721 O O . PRO A 1 93 ? -4.888 -18.757 -6.451 1.00 48.56 93 PRO A O 1
ATOM 724 N N . ASN A 1 94 ? -4.866 -18.963 -4.197 1.00 47.56 94 ASN A N 1
ATOM 725 C CA . ASN A 1 94 ? -3.917 -20.045 -4.060 1.00 47.56 94 ASN A CA 1
ATOM 726 C C . ASN A 1 94 ? -4.215 -21.122 -5.120 1.00 47.56 94 ASN A C 1
ATOM 728 O O . ASN A 1 94 ? -5.042 -21.998 -4.911 1.00 47.56 94 ASN A O 1
ATOM 732 N N . LEU A 1 95 ? -3.525 -21.056 -6.261 1.00 46.72 95 LEU A N 1
ATOM 733 C CA . LEU A 1 95 ? -3.423 -22.131 -7.247 1.00 46.72 95 LEU A CA 1
ATOM 734 C C . LEU A 1 95 ? -2.434 -23.192 -6.741 1.00 46.72 95 LEU A C 1
ATOM 736 O O . LEU A 1 95 ? -1.859 -23.946 -7.520 1.00 46.72 95 LEU A O 1
ATOM 740 N N . VAL A 1 96 ? -2.248 -23.282 -5.421 1.00 47.03 96 VAL A N 1
ATOM 741 C CA . VAL A 1 96 ? -1.865 -24.538 -4.800 1.00 47.03 96 VAL A CA 1
ATOM 742 C C . VAL A 1 96 ? -3.097 -25.427 -4.859 1.00 47.03 96 VAL A C 1
ATOM 744 O O . VAL A 1 96 ? -3.984 -25.372 -4.016 1.00 47.03 96 VAL A O 1
ATOM 747 N N . TYR A 1 97 ? -3.168 -26.174 -5.960 1.00 49.22 97 TYR A N 1
ATOM 748 C CA . TYR A 1 97 ? -3.524 -27.586 -5.949 1.00 49.22 97 TYR A CA 1
ATOM 749 C C . TYR A 1 97 ? -3.759 -28.097 -4.517 1.00 49.22 97 TYR A C 1
ATOM 751 O O . TYR A 1 97 ? -2.807 -28.420 -3.804 1.00 49.22 97 TYR A O 1
ATOM 759 N N . SER A 1 98 ? -5.025 -28.194 -4.105 1.00 44.31 98 SER A N 1
ATOM 760 C CA . SER A 1 98 ? -5.413 -29.285 -3.216 1.00 44.31 98 SER A CA 1
ATOM 761 C C . SER A 1 98 ? -5.136 -30.549 -4.018 1.00 44.31 98 SER A C 1
ATOM 763 O O . SER A 1 98 ? -5.956 -30.985 -4.823 1.00 44.31 98 SER A O 1
ATOM 765 N N . SER A 1 99 ? -3.936 -31.098 -3.854 1.00 51.16 99 SER A N 1
ATOM 766 C CA . SER A 1 99 ? -3.674 -32.506 -4.126 1.00 51.16 99 SER A CA 1
ATOM 767 C C . SER A 1 99 ? -4.322 -33.316 -3.003 1.00 51.16 99 SER A C 1
ATOM 769 O O . SER A 1 99 ? -3.634 -33.955 -2.217 1.00 51.16 99 SER A O 1
ATOM 771 N N . ASP A 1 100 ? -5.645 -33.218 -2.897 1.00 51.06 100 ASP A N 1
ATOM 772 C CA . ASP A 1 100 ? -6.472 -34.176 -2.177 1.00 51.06 100 ASP A CA 1
ATOM 773 C C . ASP A 1 100 ? -7.122 -35.056 -3.248 1.00 51.06 100 ASP A C 1
ATOM 775 O O . ASP A 1 100 ? -8.219 -34.773 -3.735 1.00 51.06 100 ASP A O 1
ATOM 779 N N . ASN A 1 101 ? -6.379 -36.073 -3.687 1.00 45.56 101 ASN A N 1
ATOM 780 C CA . ASN A 1 101 ? -6.912 -37.249 -4.371 1.00 45.56 101 ASN A CA 1
ATOM 781 C C . ASN A 1 101 ? -6.060 -38.458 -3.987 1.00 45.56 101 ASN A C 1
ATOM 783 O O . ASN A 1 101 ? -4.828 -38.381 -4.207 1.00 45.56 101 ASN A O 1
#

Secondary structure (DSSP, 8-state):
-----THHHHGGGSSS--HHHHHHHHHHTSTT--EEHHHHHHHHHHTT-S---SS-HHHHHHHHHHHTTSSTT-SEEEPTTSTTEEEEGGGS---------

Radius of gyration: 15.46 Å; chains: 1; bounding box: 41×56×37 Å

Sequence (101 aa):
MQAESLKDRNLRKKKGRTWAEAAKLALEKYPKTAMSHKEILHVIQEESLKEISGTTPLACLNAMLHANSRGQDSMFYKVAGRSGVYGLMVSMPNLVYSSDN

Foldseek 3Di:
DDDPDPPVVVVPPDDAQDLLNLLLVLQVVVQPDFAALVSSVVSCVVVVSDDDDDDPPSVVSLVVLVVQQPDPPGQKHDDPPDPRTIHGPPSPPPPPDPPPD